Protein AF-A0A8S2UK09-F1 (afdb_monomer)

Radius of gyration: 13.21 Å; Cα contacts (8 Å, |Δi|>4): 137; chains: 1; bounding box: 29×26×38 Å

Secondary structure (DSSP, 8-state):
---PPPTTBEEEEE-SSSTT-EEEEEEETTEEEEEEEEE-TT--EESSS--BSSHHHHHHHTTTS-S-SSS----B------

pLDDT: mean 90.73, std 10.13, range [47.44, 98.0]

Structure (mmCIF, N/CA/C/O backbone):
data_AF-A0A8S2UK09-F1
#
_entry.id   AF-A0A8S2UK09-F1
#
loop_
_atom_site.group_PDB
_atom_site.id
_atom_site.type_symbol
_atom_site.label_atom_id
_atom_site.label_alt_id
_atom_site.label_comp_id
_atom_site.label_asym_id
_atom_site.label_entity_id
_atom_site.label_seq_id
_atom_site.pdbx_PDB_ins_code
_atom_site.Cartn_x
_atom_site.Cartn_y
_atom_site.Cartn_z
_atom_site.occupancy
_atom_site.B_iso_or_equiv
_atom_site.auth_seq_id
_atom_site.auth_comp_id
_atom_site.auth_asym_id
_atom_site.auth_atom_id
_atom_site.pdbx_PDB_model_num
ATOM 1 N N . ARG A 1 1 ? -13.847 -10.944 22.824 1.00 47.44 1 ARG A N 1
ATOM 2 C CA . ARG A 1 1 ? -13.932 -9.578 22.249 1.00 47.44 1 ARG A CA 1
ATOM 3 C C . ARG A 1 1 ? -12.502 -9.081 22.075 1.00 47.44 1 ARG A C 1
ATOM 5 O O . ARG A 1 1 ? -11.950 -8.597 23.040 1.00 47.44 1 ARG A O 1
ATOM 12 N N . GLY A 1 2 ? -11.777 -9.244 20.986 1.00 53.88 2 GLY A N 1
ATOM 13 C CA . GLY A 1 2 ? -11.968 -9.798 19.651 1.00 53.88 2 GLY A CA 1
ATOM 14 C C . GLY A 1 2 ? -10.771 -9.215 18.899 1.00 53.88 2 GLY A C 1
ATOM 15 O O . GLY A 1 2 ? -10.699 -7.994 18.819 1.00 53.88 2 GLY A O 1
ATOM 16 N N . ASN A 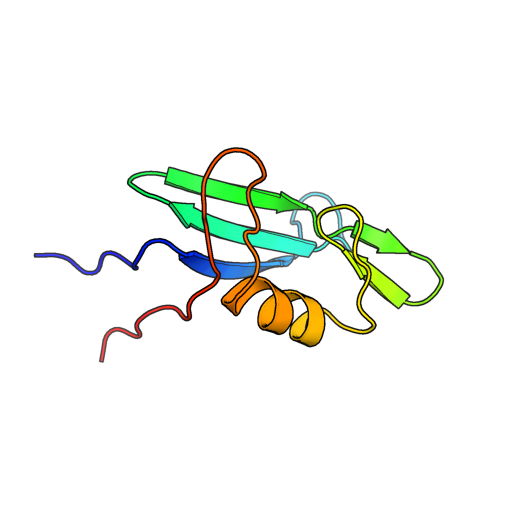1 3 ? -9.811 -10.048 18.485 1.00 60.91 3 ASN A N 1
ATOM 17 C CA . ASN A 1 3 ? -8.501 -9.670 17.920 1.00 60.91 3 ASN A CA 1
ATOM 18 C C . ASN A 1 3 ? -8.618 -8.983 16.54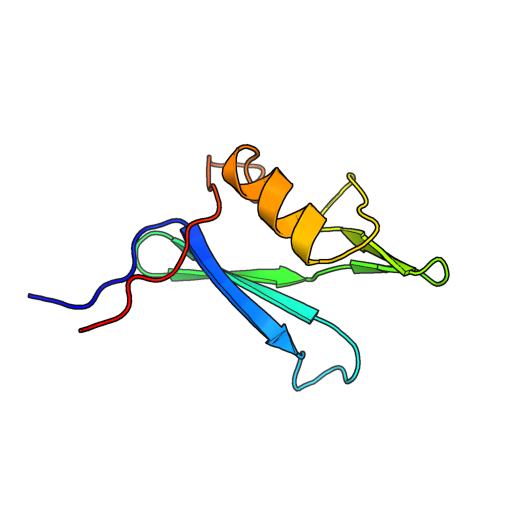0 1.00 60.91 3 ASN A C 1
ATOM 20 O O . ASN A 1 3 ? -7.982 -9.398 15.574 1.00 60.91 3 ASN A O 1
ATOM 24 N N . SER A 1 4 ? -9.484 -7.977 16.405 1.00 81.94 4 SER A N 1
ATOM 25 C CA . SER A 1 4 ? -9.706 -7.277 15.147 1.00 81.94 4 SER A CA 1
ATOM 26 C C . SER A 1 4 ? -8.646 -6.202 14.976 1.00 81.94 4 SER A C 1
ATOM 28 O O . SER A 1 4 ? -8.498 -5.311 15.813 1.00 81.94 4 SER A O 1
ATOM 30 N N . GLN A 1 5 ? -7.902 -6.314 13.884 1.00 92.06 5 GLN A N 1
ATOM 31 C CA . GLN A 1 5 ? -6.927 -5.322 13.464 1.00 92.06 5 GLN A CA 1
ATOM 32 C C . GLN A 1 5 ? -7.618 -3.977 13.160 1.00 92.06 5 GLN A C 1
ATOM 34 O O . GLN A 1 5 ? -8.752 -3.982 12.660 1.00 92.06 5 GLN A O 1
ATOM 39 N N . PRO A 1 6 ? -6.967 -2.832 13.440 1.00 94.19 6 PRO A N 1
ATOM 40 C CA . PRO A 1 6 ? -7.540 -1.519 13.165 1.00 94.19 6 PRO A CA 1
ATOM 41 C C . PRO A 1 6 ? -7.671 -1.264 11.660 1.00 94.19 6 PRO A C 1
ATOM 43 O O . PRO A 1 6 ? -6.955 -1.848 10.847 1.00 94.19 6 PRO A O 1
ATOM 46 N N . ASP A 1 7 ? -8.541 -0.327 11.284 1.00 95.50 7 ASP A N 1
ATOM 47 C CA . ASP A 1 7 ? -8.552 0.197 9.917 1.00 95.50 7 ASP A CA 1
ATOM 48 C C . ASP A 1 7 ? -7.187 0.795 9.577 1.00 95.50 7 ASP A C 1
ATOM 50 O O . ASP A 1 7 ? -6.601 1.540 10.377 1.00 95.50 7 ASP A O 1
ATOM 54 N N . GLY A 1 8 ? -6.692 0.442 8.392 1.00 96.44 8 GLY A N 1
ATOM 55 C CA . GLY A 1 8 ? -5.341 0.761 7.949 1.00 96.44 8 GLY A CA 1
ATOM 56 C C . GLY A 1 8 ? -4.310 -0.327 8.233 1.00 96.44 8 GLY A C 1
ATOM 57 O O . GLY A 1 8 ? -3.221 -0.267 7.665 1.00 96.44 8 GLY A O 1
ATOM 58 N N . ALA A 1 9 ? -4.634 -1.325 9.066 1.00 97.00 9 ALA A N 1
ATOM 59 C CA . ALA A 1 9 ? -3.748 -2.459 9.299 1.00 97.00 9 ALA A CA 1
ATOM 60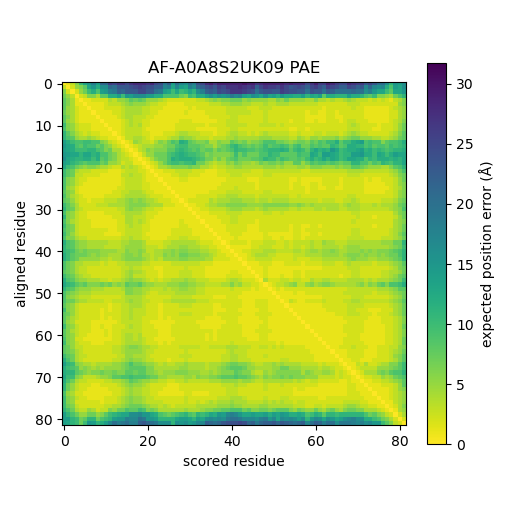 C C . ALA A 1 9 ? -3.436 -3.165 7.981 1.00 97.00 9 ALA A C 1
ATOM 62 O O . ALA A 1 9 ? -4.360 -3.516 7.240 1.00 97.00 9 ALA A O 1
ATOM 63 N N . PHE A 1 10 ? -2.155 -3.359 7.683 1.00 97.19 10 PHE A N 1
ATOM 64 C CA . PHE A 1 10 ? -1.746 -3.838 6.370 1.00 97.19 10 PHE A CA 1
ATOM 65 C C . PHE A 1 10 ? -0.714 -4.959 6.412 1.00 97.19 10 PHE A C 1
ATOM 67 O O . PHE A 1 10 ? -0.029 -5.187 7.408 1.00 97.19 10 PHE A O 1
ATOM 74 N N . LEU A 1 11 ? -0.587 -5.627 5.269 1.00 95.81 11 LEU A N 1
ATOM 75 C CA . LEU A 1 11 ? 0.551 -6.468 4.932 1.00 95.81 11 LEU A CA 1
ATOM 76 C C . LEU A 1 11 ? 0.878 -6.339 3.445 1.00 95.81 11 LEU A C 1
ATOM 78 O O . LEU A 1 11 ? -0.015 -6.170 2.606 1.00 95.81 11 LEU A O 1
ATOM 82 N N . VAL A 1 12 ? 2.164 -6.446 3.126 1.00 95.75 12 VAL A N 1
ATOM 83 C CA . VAL A 1 12 ? 2.646 -6.616 1.755 1.00 95.75 12 VAL A CA 1
ATOM 84 C C . VAL A 1 12 ? 2.826 -8.107 1.515 1.00 95.75 12 VAL A C 1
ATOM 86 O O . VAL A 1 12 ? 3.460 -8.798 2.309 1.00 95.75 12 VAL A O 1
ATOM 89 N N . ARG A 1 13 ? 2.255 -8.609 0.423 1.00 95.12 13 ARG A N 1
ATOM 90 C CA . ARG A 1 13 ? 2.348 -10.015 0.021 1.00 95.12 13 ARG A CA 1
ATOM 91 C C . ARG A 1 13 ? 2.786 -10.131 -1.428 1.00 95.12 13 ARG A C 1
ATOM 93 O O . ARG A 1 13 ? 2.479 -9.259 -2.240 1.00 95.12 13 ARG A O 1
ATOM 100 N N . MET A 1 14 ? 3.460 -11.228 -1.748 1.00 90.50 14 MET A N 1
ATOM 101 C CA . MET A 1 14 ? 3.680 -11.622 -3.137 1.00 90.50 14 MET A CA 1
ATOM 102 C C . MET A 1 14 ? 2.348 -12.046 -3.764 1.00 90.50 14 MET A C 1
ATOM 104 O O . MET A 1 14 ? 1.461 -12.578 -3.089 1.00 90.50 14 MET A O 1
ATOM 108 N N . CYS A 1 15 ? 2.186 -11.774 -5.052 1.00 81.00 15 CYS A N 1
ATOM 109 C CA . CYS A 1 15 ? 1.045 -12.240 -5.814 1.00 81.00 15 CYS A CA 1
ATOM 110 C C . CYS A 1 15 ? 1.223 -13.727 -6.147 1.00 81.00 15 CYS A C 1
ATOM 112 O O . CYS A 1 15 ? 2.201 -14.110 -6.783 1.00 81.00 15 CYS A O 1
ATOM 114 N N . GLU A 1 16 ? 0.269 -14.567 -5.741 1.00 77.75 16 GLU A N 1
ATOM 115 C CA . GLU A 1 16 ? 0.325 -16.015 -5.997 1.00 77.75 16 GLU A CA 1
ATOM 116 C C . GLU A 1 16 ? 0.109 -16.353 -7.480 1.00 77.75 16 GLU A C 1
ATOM 118 O O . GLU A 1 16 ? 0.694 -17.302 -7.991 1.00 77.75 16 GLU A O 1
ATOM 123 N N . SER A 1 17 ? -0.700 -15.562 -8.192 1.00 78.25 17 SER A N 1
ATOM 124 C CA . SER A 1 17 ? -1.003 -15.773 -9.615 1.00 78.25 17 SER A CA 1
ATOM 125 C C . SER A 1 17 ? -0.021 -15.090 -10.572 1.00 78.25 17 SER A C 1
ATOM 127 O O . SER A 1 17 ? -0.010 -15.413 -11.757 1.00 78.25 17 SER A O 1
ATOM 129 N N . SER A 1 18 ? 0.779 -14.139 -10.079 1.00 78.81 18 SER A N 1
ATOM 130 C CA . SER A 1 18 ? 1.726 -13.351 -10.878 1.00 78.81 18 SER A CA 1
ATOM 131 C C . SER A 1 18 ? 3.077 -13.293 -10.164 1.00 78.81 18 SER A C 1
ATOM 133 O O . SER A 1 18 ? 3.325 -12.356 -9.401 1.00 78.81 18 SER A O 1
ATOM 135 N N . PRO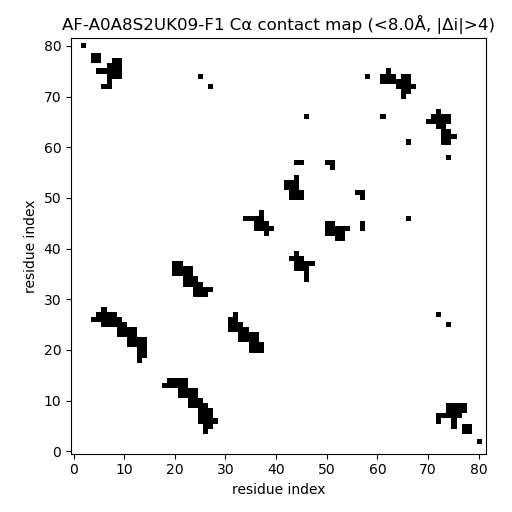 A 1 19 ? 3.951 -14.291 -10.371 1.00 77.44 19 PRO A N 1
ATOM 136 C CA . PRO A 1 19 ? 5.267 -14.321 -9.745 1.00 77.44 19 PRO A CA 1
ATOM 137 C C . PRO A 1 19 ? 6.053 -13.038 -10.044 1.00 77.44 19 PRO A C 1
ATOM 139 O O . PRO A 1 19 ? 6.227 -12.676 -11.204 1.00 77.44 19 PRO A O 1
ATOM 142 N N . GLY A 1 20 ? 6.511 -12.351 -8.996 1.00 80.62 20 GLY A N 1
ATOM 143 C CA . GLY A 1 20 ? 7.226 -11.070 -9.092 1.00 80.62 20 GLY A CA 1
ATOM 144 C C . GLY A 1 20 ? 6.370 -9.831 -8.806 1.00 80.62 20 GLY A C 1
ATOM 145 O O . GLY A 1 20 ? 6.923 -8.790 -8.464 1.00 80.62 20 GLY A O 1
ATOM 146 N N . ASP A 1 21 ? 5.038 -9.941 -8.847 1.00 89.06 21 ASP A N 1
ATOM 147 C CA . ASP A 1 21 ? 4.149 -8.840 -8.465 1.00 89.06 21 ASP A CA 1
ATOM 148 C C . ASP A 1 21 ? 3.914 -8.809 -6.948 1.00 89.06 21 ASP A C 1
ATOM 150 O O . ASP A 1 21 ? 3.781 -9.845 -6.289 1.00 89.06 21 ASP A O 1
ATOM 154 N N . PHE A 1 22 ? 3.770 -7.603 -6.396 1.00 93.50 22 PHE A N 1
ATOM 155 C CA . PHE A 1 22 ? 3.403 -7.387 -4.998 1.00 93.50 22 PHE A CA 1
ATOM 156 C C . PHE A 1 22 ? 1.984 -6.827 -4.871 1.00 93.50 22 PHE A C 1
ATOM 158 O O . PHE A 1 22 ? 1.472 -6.108 -5.733 1.00 93.50 22 PHE A O 1
ATOM 165 N N . SER A 1 23 ? 1.330 -7.149 -3.761 1.00 95.00 23 SER A N 1
ATOM 166 C CA . SER A 1 23 ? 0.032 -6.596 -3.385 1.00 95.00 23 SER A CA 1
ATOM 167 C C . SER A 1 23 ? 0.070 -6.067 -1.960 1.00 95.00 23 SER A C 1
ATOM 169 O O . SER A 1 23 ? 0.574 -6.731 -1.052 1.00 95.00 23 SER A O 1
ATOM 171 N N . LEU A 1 24 ? -0.528 -4.898 -1.758 1.00 96.25 24 LEU A N 1
ATOM 172 C CA . LEU A 1 24 ? -0.779 -4.313 -0.450 1.00 96.25 24 LEU A CA 1
ATOM 173 C C . LEU A 1 24 ? -2.207 -4.658 -0.027 1.00 96.25 24 LEU A C 1
ATOM 175 O O . LEU A 1 24 ? -3.167 -4.268 -0.687 1.00 96.25 24 LEU A O 1
ATOM 179 N N . SER A 1 25 ? -2.355 -5.415 1.056 1.00 96.06 25 SER A N 1
ATOM 180 C CA . SER A 1 25 ? -3.666 -5.757 1.618 1.00 96.06 25 SER A CA 1
ATOM 181 C C . SER A 1 25 ? -3.913 -4.904 2.850 1.00 96.06 25 SER A C 1
ATOM 183 O O . SER A 1 25 ? -3.090 -4.936 3.758 1.00 96.06 25 SER A O 1
ATOM 185 N N . VAL A 1 26 ? -5.014 -4.153 2.877 1.00 96.75 26 VAL A N 1
ATOM 186 C CA . VAL A 1 26 ? -5.328 -3.178 3.931 1.00 96.75 26 VAL A CA 1
ATOM 187 C C . VAL A 1 26 ? -6.706 -3.463 4.508 1.00 96.75 26 VAL A C 1
ATOM 189 O O . VAL A 1 26 ? -7.695 -3.550 3.779 1.00 96.75 26 VAL A O 1
ATOM 192 N N . LYS A 1 27 ? -6.783 -3.595 5.828 1.00 95.62 27 LYS A N 1
ATOM 193 C CA . L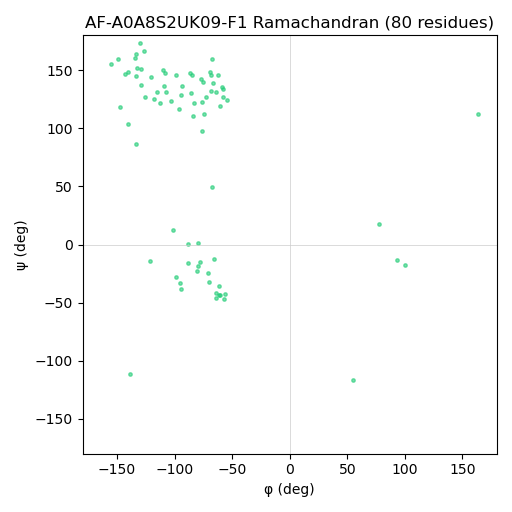YS A 1 27 ? -8.037 -3.731 6.561 1.00 95.62 27 LYS A CA 1
ATOM 194 C C . LYS A 1 27 ? -8.825 -2.421 6.508 1.00 95.62 27 LYS A C 1
ATOM 196 O O . LYS A 1 27 ? -8.284 -1.358 6.809 1.00 95.62 27 LYS A O 1
ATOM 201 N N . TYR A 1 28 ? -10.113 -2.514 6.191 1.00 94.31 28 TYR A N 1
ATOM 202 C CA . TYR A 1 28 ? -11.050 -1.400 6.287 1.00 94.31 28 TYR A CA 1
ATOM 203 C C . TYR A 1 28 ? -12.451 -1.901 6.650 1.00 94.31 28 TYR A C 1
ATOM 205 O O . TYR A 1 28 ? -13.058 -2.658 5.892 1.00 94.31 28 TYR A O 1
ATOM 213 N N . GLN A 1 29 ? -12.971 -1.471 7.798 1.00 91.75 29 GLN A N 1
ATOM 214 C CA . GLN A 1 29 ? -14.264 -1.880 8.350 1.00 91.75 29 GLN A CA 1
ATOM 215 C C . GLN A 1 29 ? -14.374 -3.402 8.472 1.00 91.75 29 GLN A C 1
ATOM 217 O O . GLN A 1 29 ? -13.583 -3.986 9.194 1.00 91.75 29 GLN A O 1
ATOM 222 N N . ASP A 1 30 ? -15.288 -4.071 7.776 1.00 91.75 30 ASP A N 1
ATOM 223 C CA . ASP A 1 30 ? -15.419 -5.537 7.807 1.00 91.75 30 ASP A CA 1
ATOM 224 C C . ASP A 1 30 ? -14.797 -6.213 6.573 1.00 91.75 30 ASP A C 1
ATOM 226 O O . ASP A 1 30 ? -14.993 -7.402 6.324 1.00 91.75 30 ASP A O 1
ATOM 230 N N . HIS A 1 31 ? -14.011 -5.459 5.799 1.00 92.38 31 HIS A N 1
ATOM 231 C CA . HIS A 1 31 ? -13.430 -5.900 4.537 1.00 92.38 31 HIS A CA 1
ATOM 232 C C . HIS A 1 31 ? -11.909 -5.704 4.490 1.00 92.38 31 HIS A C 1
ATOM 234 O O . HIS A 1 31 ? -11.301 -5.011 5.314 1.00 92.38 31 HIS A O 1
ATOM 240 N N . VAL A 1 32 ? -11.284 -6.333 3.495 1.00 94.06 32 VAL A N 1
ATOM 241 C CA . VAL A 1 32 ? -9.879 -6.129 3.132 1.00 94.06 32 VAL A CA 1
ATOM 242 C C . VAL A 1 32 ? -9.840 -5.579 1.712 1.00 94.06 3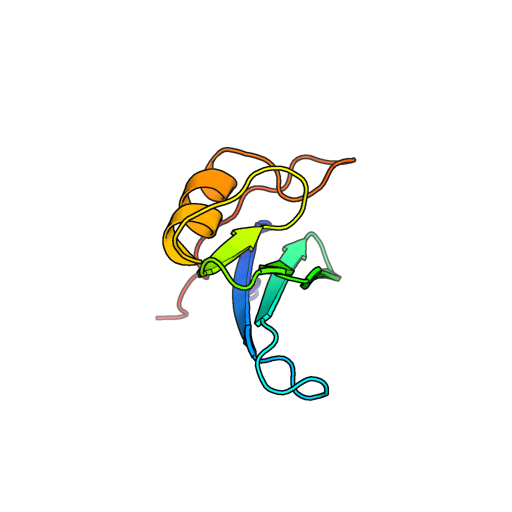2 VAL A C 1
ATOM 244 O O . VAL A 1 32 ? -10.416 -6.166 0.800 1.00 94.06 32 VAL A O 1
ATOM 247 N N . GLN A 1 33 ? -9.174 -4.442 1.532 1.00 94.50 33 GLN A N 1
ATOM 248 C CA . GLN A 1 33 ? -8.905 -3.858 0.222 1.00 94.50 33 GLN A CA 1
ATOM 249 C C . GLN A 1 33 ? -7.528 -4.318 -0.259 1.00 94.50 33 GLN A C 1
ATOM 251 O O . GLN A 1 33 ? -6.567 -4.320 0.512 1.00 94.50 33 GLN A O 1
ATOM 256 N N . HIS A 1 34 ? -7.425 -4.702 -1.530 1.00 93.81 34 HIS A N 1
ATOM 257 C CA . HIS A 1 34 ? -6.168 -5.115 -2.146 1.00 93.81 34 HIS A CA 1
ATOM 258 C C . HIS A 1 34 ? -5.758 -4.102 -3.209 1.00 93.81 34 HIS A C 1
ATOM 260 O O . HIS A 1 34 ? -6.487 -3.882 -4.173 1.00 93.81 34 HIS A O 1
ATOM 266 N N . PHE A 1 35 ? -4.577 -3.521 -3.043 1.00 93.62 35 PHE A N 1
ATOM 267 C CA . PHE A 1 35 ? -3.975 -2.609 -4.004 1.00 93.62 35 PHE A CA 1
ATOM 268 C C . PHE A 1 35 ? -2.818 -3.321 -4.694 1.00 93.62 35 PHE A C 1
ATOM 270 O O . PHE A 1 35 ? -1.969 -3.930 -4.034 1.00 93.62 35 PHE A O 1
ATOM 277 N N . LYS A 1 36 ? -2.774 -3.249 -6.025 1.00 93.50 36 LYS A N 1
ATOM 278 C CA . LYS A 1 36 ? -1.615 -3.725 -6.779 1.00 93.50 36 LYS A CA 1
ATOM 279 C C . LYS A 1 36 ? -0.473 -2.731 -6.580 1.00 93.50 36 LYS A C 1
ATOM 281 O O . LYS A 1 36 ? -0.660 -1.543 -6.818 1.00 93.50 36 LYS A O 1
ATOM 286 N N . ILE A 1 37 ? 0.694 -3.219 -6.165 1.00 95.69 37 ILE A N 1
ATOM 287 C CA . ILE A 1 37 ? 1.913 -2.413 -6.184 1.00 95.69 37 ILE A CA 1
ATOM 288 C C . ILE A 1 37 ? 2.477 -2.524 -7.599 1.00 95.69 37 ILE A C 1
ATOM 290 O O . ILE A 1 37 ? 2.902 -3.596 -8.033 1.00 95.69 37 ILE A O 1
ATOM 294 N N . LEU A 1 38 ? 2.419 -1.422 -8.335 1.00 94.81 38 LEU A N 1
ATOM 295 C CA . LEU A 1 38 ? 3.029 -1.299 -9.648 1.00 94.81 38 LEU A CA 1
ATOM 296 C C . LEU A 1 38 ? 4.532 -1.106 -9.475 1.00 94.81 38 LEU A C 1
ATOM 298 O O . LEU A 1 38 ? 4.961 -0.401 -8.560 1.00 94.81 38 LEU A O 1
ATOM 302 N N . HIS A 1 39 ? 5.309 -1.702 -10.371 1.00 93.56 39 HIS A N 1
ATOM 303 C CA . HIS A 1 39 ? 6.742 -1.474 -10.467 1.00 93.56 39 HIS A CA 1
ATOM 304 C C . HIS A 1 39 ? 7.153 -1.273 -11.927 1.00 93.56 39 HIS A C 1
ATOM 306 O O . HIS A 1 39 ? 6.399 -1.626 -12.837 1.00 93.56 39 HIS A O 1
ATOM 312 N N . ASN A 1 40 ? 8.318 -0.673 -12.151 1.00 91.62 40 ASN A N 1
ATOM 313 C CA . ASN A 1 40 ? 8.877 -0.480 -13.487 1.00 91.62 40 ASN A CA 1
ATOM 314 C C . ASN A 1 40 ? 10.333 -0.953 -13.576 1.00 91.62 40 ASN A C 1
ATOM 316 O O . ASN A 1 40 ? 10.960 -1.279 -12.569 1.00 91.62 40 ASN A O 1
ATOM 320 N N . ASP A 1 41 ? 10.881 -0.933 -14.790 1.00 92.12 41 ASP A N 1
ATOM 321 C CA . ASP A 1 41 ? 12.244 -1.398 -15.083 1.00 92.12 41 ASP A CA 1
ATOM 322 C C . ASP A 1 41 ? 13.346 -0.548 -14.422 1.00 92.12 41 ASP A C 1
ATOM 324 O O . ASP A 1 41 ? 14.503 -0.957 -14.378 1.00 92.12 41 ASP A O 1
ATOM 328 N N . MET A 1 42 ? 13.001 0.629 -13.884 1.00 93.44 42 MET A N 1
ATOM 329 C CA . MET A 1 42 ? 13.914 1.481 -13.112 1.00 93.44 42 MET A CA 1
ATOM 330 C C . MET A 1 42 ? 13.924 1.131 -11.615 1.00 93.44 42 MET A C 1
ATOM 332 O O . MET A 1 42 ? 14.643 1.766 -10.848 1.00 93.44 42 MET A O 1
ATOM 336 N N . GLY A 1 43 ? 13.144 0.131 -11.191 1.00 90.62 43 GLY A N 1
ATOM 337 C CA . GLY A 1 43 ? 13.042 -0.289 -9.793 1.00 90.62 43 GLY A CA 1
ATOM 338 C C . GLY A 1 43 ? 12.167 0.622 -8.930 1.00 90.62 43 GLY A C 1
ATOM 339 O O . GLY A 1 43 ? 12.275 0.577 -7.708 1.00 90.62 43 GLY A O 1
ATOM 340 N N . GLU A 1 44 ? 11.314 1.452 -9.538 1.00 96.25 44 GLU A N 1
ATOM 341 C CA . GLU A 1 44 ? 10.386 2.319 -8.807 1.00 96.25 44 GLU A CA 1
ATOM 342 C C . GLU A 1 44 ? 9.076 1.587 -8.484 1.00 96.25 44 GLU A C 1
ATOM 344 O O . GLU A 1 44 ? 8.599 0.798 -9.296 1.00 96.25 44 GLU A O 1
ATOM 349 N N . TYR A 1 45 ? 8.449 1.910 -7.350 1.00 96.81 45 TYR A N 1
ATOM 350 C CA . TYR A 1 45 ? 7.196 1.319 -6.865 1.00 96.81 45 TYR A CA 1
ATOM 351 C C . TYR A 1 45 ? 6.097 2.373 -6.698 1.00 96.81 45 TYR A C 1
ATOM 353 O O . TYR A 1 45 ? 6.377 3.494 -6.281 1.00 96.81 45 TYR A O 1
ATOM 361 N N . SER A 1 46 ? 4.837 2.026 -6.973 1.00 96.12 46 SER A N 1
ATOM 362 C CA . SER A 1 46 ? 3.689 2.936 -6.803 1.00 96.12 46 SER A CA 1
ATOM 363 C C . SER A 1 46 ? 2.365 2.189 -6.590 1.00 96.12 46 SER A C 1
ATOM 365 O O . SER A 1 46 ? 2.215 1.047 -7.016 1.00 96.12 46 SER A O 1
ATOM 367 N N . LEU A 1 47 ? 1.391 2.834 -5.935 1.00 94.69 47 LEU A N 1
ATOM 368 C CA . LEU A 1 47 ? -0.020 2.397 -5.956 1.00 94.69 47 LEU A CA 1
ATOM 369 C C . LEU A 1 47 ? -0.829 3.135 -7.031 1.00 94.69 47 LEU A C 1
ATOM 371 O O . LEU A 1 47 ? -1.761 2.579 -7.604 1.00 94.69 47 LEU A O 1
ATOM 375 N N . TRP A 1 48 ? -0.467 4.397 -7.274 1.00 90.88 48 TRP A N 1
ATOM 376 C CA . TRP A 1 48 ? -1.154 5.321 -8.170 1.00 90.88 48 TRP A CA 1
ATOM 377 C C . TRP A 1 48 ? -0.113 6.126 -8.963 1.00 90.88 48 TRP A C 1
ATOM 379 O O . TRP A 1 48 ? 0.606 5.561 -9.777 1.00 90.88 48 TRP A O 1
ATOM 389 N N . ASP A 1 49 ? -0.009 7.431 -8.701 1.00 89.00 49 ASP A N 1
ATOM 390 C CA . ASP A 1 49 ? 0.789 8.365 -9.497 1.00 89.00 49 ASP A CA 1
ATOM 391 C C . ASP A 1 49 ? 2.167 8.660 -8.873 1.00 89.00 49 ASP A C 1
ATOM 393 O O . ASP A 1 49 ? 3.124 8.966 -9.585 1.00 89.00 49 ASP A O 1
ATOM 397 N N . ILE A 1 50 ? 2.288 8.558 -7.542 1.00 93.25 50 ILE A N 1
ATOM 398 C CA . ILE A 1 50 ? 3.539 8.826 -6.817 1.00 93.25 50 ILE A CA 1
ATOM 399 C C . ILE A 1 50 ? 4.401 7.566 -6.802 1.00 93.25 50 ILE A C 1
ATOM 401 O O . ILE A 1 50 ? 3.927 6.483 -6.446 1.00 93.25 50 ILE A O 1
ATOM 405 N N . LYS A 1 51 ? 5.671 7.739 -7.169 1.00 96.56 51 LYS A N 1
ATOM 406 C CA . LYS A 1 51 ? 6.662 6.673 -7.260 1.00 96.56 51 LYS A CA 1
ATOM 407 C C . LYS A 1 51 ? 7.701 6.767 -6.150 1.00 96.56 51 LYS A C 1
ATOM 409 O O . LYS A 1 51 ? 8.071 7.863 -5.737 1.00 96.56 51 LYS A O 1
ATOM 414 N N . PHE A 1 52 ? 8.189 5.610 -5.724 1.00 97.75 52 PHE A N 1
ATOM 415 C CA . PHE A 1 52 ? 9.136 5.448 -4.625 1.00 97.75 52 PHE A CA 1
ATOM 416 C C . PHE A 1 52 ? 10.271 4.515 -5.027 1.00 97.75 52 PHE A C 1
ATOM 418 O O . PHE A 1 52 ? 10.065 3.617 -5.839 1.00 97.75 52 PHE A O 1
ATOM 425 N N . SER A 1 53 ? 11.451 4.681 -4.433 1.00 97.12 53 SER A N 1
ATOM 426 C CA . SER A 1 53 ? 12.604 3.822 -4.738 1.00 97.12 53 SER A CA 1
ATOM 427 C C . SER A 1 53 ? 12.521 2.451 -4.056 1.00 97.12 53 SER A C 1
ATOM 429 O O . SER A 1 53 ? 13.231 1.514 -4.415 1.00 97.12 53 SER A O 1
ATOM 431 N N . SER A 1 54 ? 11.630 2.311 -3.069 1.00 96.44 54 SER A N 1
ATOM 432 C CA . SER A 1 54 ? 11.378 1.056 -2.368 1.00 96.44 54 SER A CA 1
ATOM 433 C C . SER A 1 54 ? 9.932 0.944 -1.886 1.00 96.44 54 SER A C 1
ATOM 435 O O . SER A 1 54 ? 9.232 1.940 -1.693 1.00 96.44 54 SER A O 1
ATOM 437 N N . ILE A 1 55 ? 9.493 -0.290 -1.619 1.00 95.94 55 ILE A N 1
ATOM 438 C CA . ILE A 1 55 ? 8.196 -0.546 -0.978 1.00 95.94 55 ILE A CA 1
ATOM 439 C C . ILE A 1 55 ? 8.146 0.091 0.419 1.00 95.94 55 ILE A C 1
ATOM 441 O O . ILE A 1 55 ? 7.109 0.615 0.804 1.00 95.94 55 ILE A O 1
ATOM 445 N N . ASN A 1 56 ? 9.252 0.112 1.169 1.00 96.75 56 ASN A N 1
ATOM 446 C CA . ASN A 1 56 ? 9.288 0.738 2.493 1.00 96.75 56 ASN A CA 1
ATOM 447 C C . ASN A 1 56 ? 8.965 2.237 2.436 1.00 96.75 56 ASN A C 1
ATOM 449 O O . ASN A 1 56 ? 8.175 2.714 3.246 1.00 96.75 56 ASN A O 1
ATOM 453 N N . GLU A 1 57 ? 9.526 2.964 1.468 1.00 98.00 57 GLU A N 1
ATOM 454 C CA . GLU A 1 57 ? 9.221 4.387 1.264 1.00 98.00 57 GLU A CA 1
ATOM 455 C C . GLU A 1 57 ? 7.759 4.613 0.868 1.00 98.00 57 GLU A C 1
ATOM 457 O O . GLU A 1 57 ? 7.111 5.517 1.397 1.00 98.00 57 GLU A O 1
ATOM 462 N N . LEU A 1 58 ? 7.220 3.758 -0.009 1.00 97.81 58 LEU A N 1
ATOM 463 C CA . LEU A 1 58 ? 5.804 3.776 -0.380 1.00 97.81 58 LEU A CA 1
ATOM 464 C C . LEU A 1 58 ? 4.912 3.622 0.857 1.00 97.81 58 LEU A C 1
ATOM 466 O O . LEU A 1 58 ? 3.955 4.376 1.035 1.00 97.81 58 LEU A O 1
ATOM 470 N N . ILE A 1 59 ? 5.227 2.660 1.728 1.00 97.62 59 ILE A N 1
ATOM 471 C CA . ILE A 1 59 ? 4.473 2.420 2.961 1.00 97.62 59 ILE A CA 1
ATOM 472 C C . ILE A 1 59 ? 4.569 3.619 3.904 1.00 97.62 59 ILE A C 1
ATOM 474 O O . ILE A 1 59 ? 3.543 4.057 4.421 1.00 97.62 59 ILE A O 1
ATOM 478 N N . GLU A 1 60 ? 5.770 4.162 4.106 1.00 97.88 60 GLU A N 1
ATOM 479 C CA . GLU A 1 60 ? 5.987 5.286 5.016 1.00 97.88 60 GLU A CA 1
ATOM 480 C C . GLU A 1 60 ? 5.205 6.525 4.577 1.00 97.88 60 GLU A C 1
ATOM 482 O O . GLU A 1 60 ? 4.498 7.139 5.376 1.00 97.88 60 GLU A O 1
ATOM 487 N N . HIS A 1 61 ? 5.222 6.832 3.279 1.00 97.44 61 HIS A N 1
ATOM 488 C CA . HIS A 1 61 ? 4.404 7.902 2.718 1.00 97.44 61 HIS A CA 1
ATOM 489 C C . HIS A 1 61 ? 2.909 7.700 3.015 1.00 97.44 61 HIS A C 1
ATOM 491 O O . HIS A 1 61 ? 2.198 8.630 3.405 1.00 97.44 61 HIS A O 1
ATOM 497 N N . HIS A 1 62 ? 2.423 6.468 2.881 1.00 97.69 62 HIS A N 1
ATOM 498 C CA . HIS A 1 62 ? 1.015 6.146 3.080 1.00 97.69 62 HIS A CA 1
ATOM 499 C C . HIS A 1 62 ? 0.580 6.009 4.549 1.00 97.69 62 HIS A C 1
ATOM 501 O O . HIS A 1 62 ? -0.604 5.795 4.824 1.00 97.69 62 HIS A O 1
ATOM 507 N N . ARG A 1 63 ? 1.483 6.221 5.516 1.00 97.25 63 ARG A N 1
ATOM 508 C CA . ARG A 1 63 ? 1.102 6.448 6.923 1.00 97.25 63 ARG A CA 1
ATOM 509 C C . ARG A 1 63 ? 0.440 7.808 7.140 1.00 97.25 63 ARG A C 1
ATOM 511 O O . ARG A 1 63 ? -0.331 7.961 8.084 1.00 97.25 63 ARG A O 1
ATOM 518 N N . ILE A 1 64 ? 0.716 8.779 6.265 1.00 96.50 64 ILE A N 1
ATOM 519 C CA . ILE A 1 64 ? 0.164 10.144 6.335 1.00 96.50 64 ILE A CA 1
ATOM 520 C C . ILE A 1 64 ? -0.635 10.549 5.089 1.00 96.50 64 ILE A C 1
ATOM 522 O O . ILE A 1 64 ? -1.408 11.503 5.148 1.00 96.50 64 ILE A O 1
ATOM 526 N N . THR A 1 65 ? -0.518 9.795 3.993 1.00 96.00 65 THR A N 1
ATOM 527 C CA . THR A 1 65 ? -1.271 10.017 2.752 1.00 96.00 65 THR A CA 1
ATOM 528 C C . THR A 1 65 ? -2.212 8.849 2.464 1.00 96.00 65 THR A C 1
ATOM 530 O O . THR A 1 65 ? -1.800 7.692 2.470 1.00 96.00 65 THR A O 1
ATOM 533 N N . SER A 1 66 ? -3.481 9.134 2.159 1.00 95.62 66 SER A N 1
ATOM 534 C CA . SER A 1 66 ? -4.488 8.091 1.914 1.00 95.62 66 SER A CA 1
ATOM 535 C C . SER A 1 66 ? -4.106 7.152 0.763 1.00 95.62 66 SER A C 1
ATOM 537 O O . SER A 1 66 ? -3.710 7.614 -0.307 1.00 95.62 66 SER A O 1
ATOM 539 N N . VAL A 1 67 ? -4.280 5.839 0.952 1.00 94.44 67 VAL A N 1
ATOM 540 C CA . VAL A 1 67 ? -4.173 4.843 -0.136 1.00 94.44 67 VAL A CA 1
ATOM 541 C C . VAL A 1 67 ? -5.437 4.767 -0.994 1.00 94.44 67 VAL A C 1
ATOM 543 O O . VAL A 1 67 ? -5.395 4.262 -2.113 1.00 94.44 67 VAL A O 1
ATOM 546 N N . ASN A 1 68 ? -6.566 5.266 -0.489 1.00 89.94 68 ASN A N 1
ATOM 547 C CA . ASN A 1 68 ? -7.856 5.251 -1.171 1.00 89.94 68 ASN A CA 1
ATOM 548 C C . ASN A 1 68 ? -8.231 6.680 -1.617 1.00 89.94 68 ASN A C 1
ATOM 550 O O . ASN A 1 68 ? -8.035 7.642 -0.869 1.00 89.94 68 ASN A O 1
A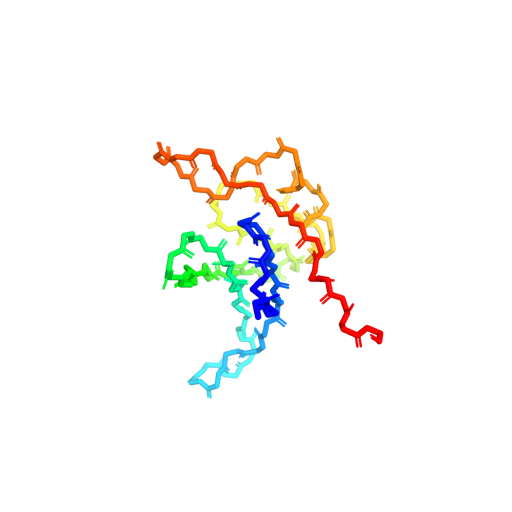TOM 554 N N . ARG A 1 69 ? -8.737 6.814 -2.852 1.00 86.38 69 ARG A N 1
ATOM 555 C CA . ARG A 1 69 ? -9.089 8.102 -3.483 1.00 86.38 69 ARG A CA 1
ATOM 556 C C . ARG A 1 69 ? -10.450 8.653 -3.040 1.00 86.38 69 ARG A C 1
ATOM 558 O O . ARG A 1 69 ? -10.675 9.851 -3.147 1.00 86.38 69 ARG A O 1
ATOM 565 N N . GLU A 1 70 ? -11.349 7.801 -2.556 1.00 87.25 70 GLU A N 1
ATOM 566 C CA . GLU A 1 70 ? -12.707 8.181 -2.149 1.00 87.25 70 GLU A CA 1
ATOM 567 C C . GLU A 1 70 ? -12.802 8.489 -0.656 1.00 87.25 70 GLU A C 1
ATOM 569 O O . GLU A 1 70 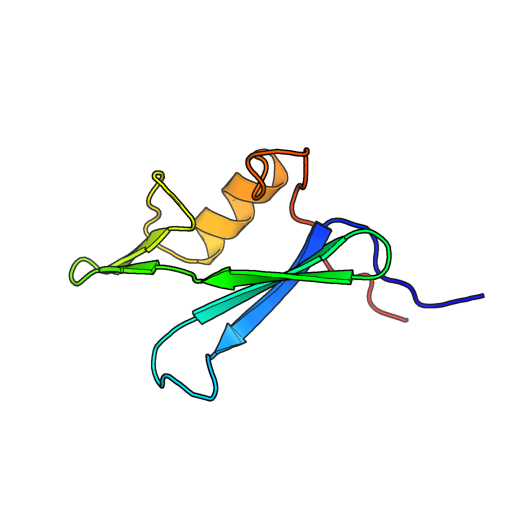? -13.535 9.389 -0.244 1.00 87.25 70 GLU A O 1
ATOM 574 N N . ARG A 1 71 ? -12.088 7.718 0.172 1.00 88.06 71 ARG A N 1
ATOM 575 C CA . ARG A 1 71 ? -12.152 7.822 1.633 1.00 88.06 71 ARG A CA 1
ATOM 576 C C . ARG A 1 71 ? -10.757 7.818 2.250 1.00 88.06 71 ARG A C 1
ATOM 578 O O . ARG A 1 71 ? -9.900 7.079 1.769 1.00 88.06 71 ARG A O 1
ATOM 585 N N . PRO A 1 72 ? -10.529 8.568 3.344 1.00 94.44 72 PRO A N 1
ATOM 586 C CA . PRO A 1 72 ? -9.259 8.524 4.057 1.00 94.44 72 PRO A CA 1
ATOM 587 C C . PRO A 1 72 ? -8.964 7.121 4.601 1.00 94.44 72 PRO A C 1
ATOM 589 O O . PRO A 1 72 ? -9.709 6.601 5.433 1.00 94.44 72 PRO A O 1
ATOM 592 N N . LEU A 1 73 ? -7.860 6.528 4.150 1.00 95.56 73 LEU A N 1
ATOM 593 C CA . LEU A 1 73 ? -7.339 5.256 4.644 1.00 95.56 73 LEU A CA 1
ATOM 594 C C . LEU A 1 73 ? -5.815 5.342 4.726 1.00 95.56 73 LEU A C 1
ATOM 596 O O . LEU A 1 73 ? -5.131 5.304 3.707 1.00 95.56 73 LEU A O 1
ATOM 600 N N . LEU A 1 74 ? -5.300 5.495 5.944 1.00 97.56 74 LEU A N 1
ATOM 601 C CA . LEU A 1 74 ? -3.868 5.579 6.233 1.00 97.56 74 LEU A CA 1
ATOM 602 C C . LEU A 1 74 ? -3.346 4.225 6.698 1.00 97.56 74 LEU A C 1
ATOM 604 O O . LEU A 1 74 ? -4.061 3.501 7.390 1.00 97.56 74 LEU A O 1
ATOM 608 N N . LEU A 1 75 ? -2.103 3.903 6.359 1.00 97.81 75 LEU A N 1
ATOM 609 C CA . LEU A 1 75 ? -1.475 2.648 6.753 1.00 97.81 75 LEU A CA 1
ATOM 610 C C . LEU A 1 75 ? -1.066 2.650 8.222 1.00 97.81 75 LEU A C 1
ATOM 612 O O . LEU A 1 75 ? -0.561 3.639 8.756 1.00 97.81 75 LEU A O 1
ATOM 616 N N . ARG A 1 76 ? -1.288 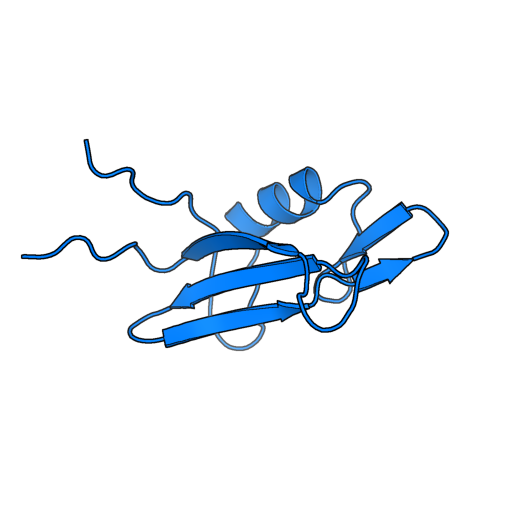1.510 8.875 1.00 96.69 76 ARG A N 1
ATOM 617 C CA . ARG A 1 76 ? -0.965 1.269 10.281 1.00 96.69 76 ARG A CA 1
ATOM 618 C C . ARG A 1 76 ? -0.415 -0.133 10.458 1.00 96.69 76 ARG A C 1
ATOM 620 O O . ARG A 1 76 ? -0.814 -1.056 9.755 1.00 96.69 76 ARG A O 1
ATOM 627 N N . ASP A 1 77 ? 0.473 -0.302 11.423 1.00 94.94 77 ASP A N 1
ATOM 628 C CA . ASP A 1 77 ? 1.007 -1.625 11.720 1.00 94.94 77 ASP A CA 1
ATOM 629 C C . ASP A 1 77 ? -0.075 -2.522 12.329 1.00 94.94 77 ASP A C 1
ATOM 631 O O . ASP A 1 77 ? -0.991 -2.057 13.017 1.00 94.94 77 ASP A O 1
ATOM 635 N N . MET A 1 78 ? 0.029 -3.823 12.060 1.00 92.81 78 MET A N 1
ATOM 636 C CA . MET A 1 78 ? -0.822 -4.808 12.715 1.00 92.81 78 MET A CA 1
ATOM 637 C C . MET A 1 78 ? -0.486 -4.877 14.207 1.00 92.81 78 MET A C 1
ATOM 639 O O . MET A 1 78 ? 0.676 -4.886 14.608 1.00 92.81 78 MET A O 1
ATOM 643 N N . ILE A 1 79 ? -1.519 -4.976 15.034 1.00 89.88 79 ILE A N 1
ATOM 644 C CA . ILE A 1 79 ? -1.392 -5.226 16.462 1.00 89.88 79 ILE A CA 1
ATOM 645 C C . ILE A 1 79 ? -1.022 -6.700 16.635 1.00 89.88 79 ILE A C 1
ATOM 647 O O . ILE A 1 79 ? -1.838 -7.586 16.356 1.00 89.88 79 ILE A O 1
ATOM 651 N N . SER A 1 80 ? 0.199 -6.972 17.096 1.00 80.81 80 SER A N 1
ATOM 652 C CA . SER A 1 80 ? 0.574 -8.315 17.541 1.00 80.81 80 SER A CA 1
ATOM 653 C C . SER A 1 80 ? -0.262 -8.701 18.755 1.00 80.81 80 SER A C 1
ATOM 655 O O . SER A 1 80 ? -0.395 -7.934 19.707 1.00 80.81 80 SER A O 1
ATOM 657 N N . SER A 1 81 ? -0.838 -9.900 18.713 1.00 65.25 81 SER A N 1
ATOM 658 C CA . SER A 1 81 ? -1.451 -10.508 19.893 1.00 65.25 81 SER A CA 1
ATOM 659 C C . SER A 1 81 ? -0.314 -11.024 20.775 1.00 65.25 81 SER A C 1
ATOM 661 O O . SER A 1 81 ? 0.252 -12.070 20.465 1.00 65.25 81 SER A O 1
ATOM 663 N N . THR A 1 82 ? 0.081 -10.253 21.787 1.00 57.16 82 THR A N 1
ATOM 664 C CA . THR A 1 82 ? 0.944 -10.746 22.873 1.00 57.16 82 THR A CA 1
ATOM 665 C C . THR A 1 82 ? 0.145 -11.658 23.795 1.00 57.16 82 THR A C 1
ATOM 667 O O . THR A 1 82 ? -1.042 -11.337 24.042 1.00 57.16 82 THR A O 1
#

Solvent-accessible surface area (backbone atoms only — not comparable to full-atom values): 4997 Å² total; per-residue (Å²): 143,71,97,71,67,55,69,16,18,49,49,80,42,75,35,89,92,42,84,92,39,41,30,41,40,30,32,46,90,98,45,74,48,77,43,60,45,45,70,53,98,87,56,36,27,26,78,75,88,66,72,23,80,36,69,68,54,48,51,58,52,23,47,81,36,56,79,43,95,90,50,92,39,37,48,39,80,64,76,77,88,125

Nearest PDB structures (foldseek):
  8dgo-assembly1_B  TM=9.598E-01  e=3.637E-09  Homo sapiens
  4p9z-assembly1_A  TM=9.592E-01  e=4.588E-09  Homo sapiens
  7mph-assembly2_B-3  TM=9.408E-01  e=6.890E-09  Homo sapiens
  7mph-assembly1_F-2  TM=9.298E-01  e=7.738E-09  Homo sapiens
  1r1p-assembly2_B  TM=9.683E-01  e=2.620E-08  Mus musculus

Foldseek 3Di:
DDQDWDFQAWDKDADPVDGPWIWIWTDDDPDIDIFTWDADPQCWTDRPDDTDNDPVVRLVVQQPPASDPPDRGGHDHTDDDD

Mean predicted aligned error: 4.45 Å

InterPro domains:
  IPR000980 SH2 domain [PF00017] (4-62)
  IPR000980 SH2 domain [PS50001] (1-79)
  IPR000980 SH2 domain [SM00252] (1-68)
  IPR036860 SH2 domain superfamily [G3DSA:3.30.505.10] (2-82)
  IPR036860 SH2 domain superfamily [SSF55550] (5-73)
  IPR043539 Grb2-like [PTHR46037] (6-78)

Organism: NCBI:txid392030

Sequence (82 aa):
RGNSQPDGAFLVRMCESSPGDFSLSVKYQDHVQHFKILHNDMGEYSLWDIKFSSINELIEHHRITSVNRERPLLLRDMISST